Protein AF-A0A317YLJ2-F1 (afdb_monomer_lite)

Organism: Staphylococcus pseudintermedius (NCBI:txid283734)

pLDDT: mean 91.45, std 5.18, range [62.72, 97.12]

Sequence (93 aa):
VILGDHHQYIGNSKYLFTYFVKHNPMTACYFVTDDRRGPHFISPRSEKADELINSARVVLVENDIPETLQPNGTLIQLHQGTPIMQLFLDSKE

Structure (mmCIF, N/CA/C/O backbone):
data_AF-A0A317YLJ2-F1
#
_entry.id   AF-A0A317YLJ2-F1
#
loop_
_atom_site.group_PDB
_atom_site.id
_atom_site.type_symbol
_atom_site.label_atom_id
_atom_site.label_alt_id
_atom_site.label_comp_id
_atom_site.label_asym_id
_atom_site.label_entity_id
_atom_site.label_seq_id
_atom_site.pdbx_PDB_ins_code
_atom_site.Cartn_x
_atom_site.Cartn_y
_atom_site.Cartn_z
_atom_site.occupancy
_atom_site.B_iso_or_equiv
_atom_site.auth_seq_id
_atom_site.auth_comp_id
_atom_site.auth_asym_id
_atom_site.auth_atom_id
_atom_site.pdbx_PDB_model_num
ATOM 1 N N . VAL A 1 1 ? -4.532 -0.849 3.225 1.00 95.00 1 VAL A N 1
ATOM 2 C CA . VAL A 1 1 ? -3.438 0.074 3.602 1.00 95.00 1 VAL A CA 1
ATOM 3 C C . VAL A 1 1 ? -2.707 0.477 2.339 1.00 95.00 1 VAL A C 1
ATOM 5 O O . VAL A 1 1 ? -2.619 -0.341 1.433 1.00 95.00 1 VAL A O 1
ATOM 8 N N . ILE A 1 2 ? -2.270 1.728 2.240 1.00 96.00 2 ILE A N 1
ATOM 9 C CA . ILE A 1 2 ? -1.574 2.259 1.067 1.00 96.00 2 ILE A CA 1
ATOM 10 C C . ILE A 1 2 ? -0.177 2.707 1.492 1.00 96.00 2 ILE A C 1
ATOM 12 O O . ILE A 1 2 ? -0.047 3.504 2.423 1.00 96.00 2 ILE A O 1
ATOM 16 N N . LEU A 1 3 ? 0.837 2.179 0.812 1.00 94.38 3 LEU A N 1
ATOM 17 C CA . LEU A 1 3 ? 2.241 2.543 0.947 1.00 94.38 3 LEU A CA 1
ATOM 18 C C . LEU A 1 3 ? 2.623 3.372 -0.282 1.00 94.38 3 LEU A C 1
ATOM 20 O O . LEU A 1 3 ? 2.671 2.857 -1.401 1.00 94.38 3 LEU A O 1
ATOM 24 N N . GLY A 1 4 ? 2.813 4.673 -0.069 1.00 91.19 4 GLY A N 1
ATOM 25 C CA . GLY A 1 4 ? 3.220 5.594 -1.127 1.00 91.19 4 GLY A CA 1
ATOM 26 C C . GLY A 1 4 ? 4.668 5.390 -1.561 1.00 91.19 4 GLY A C 1
ATOM 27 O O . GLY A 1 4 ? 5.419 4.628 -0.944 1.00 91.19 4 GLY A O 1
ATOM 28 N N . ASP A 1 5 ? 5.066 6.104 -2.611 1.00 90.81 5 ASP A N 1
ATOM 29 C CA . ASP A 1 5 ? 6.435 6.056 -3.110 1.00 90.81 5 ASP A CA 1
ATOM 30 C C . ASP A 1 5 ? 7.436 6.476 -2.019 1.00 90.81 5 ASP A C 1
ATOM 32 O O . ASP A 1 5 ? 7.381 7.611 -1.561 1.00 90.81 5 ASP A O 1
ATOM 36 N N . HIS A 1 6 ? 8.294 5.571 -1.533 1.00 90.94 6 HIS A N 1
ATOM 37 C CA . HIS A 1 6 ? 9.183 5.817 -0.388 1.00 90.94 6 HIS A CA 1
ATOM 38 C C . HIS A 1 6 ? 8.468 6.456 0.827 1.00 90.94 6 HIS A C 1
ATOM 40 O O . HIS A 1 6 ? 9.040 7.288 1.531 1.00 90.94 6 HIS A O 1
ATOM 46 N N . HIS A 1 7 ? 7.208 6.070 1.079 1.00 92.69 7 HIS A N 1
ATOM 47 C CA . HIS A 1 7 ? 6.317 6.657 2.095 1.00 92.69 7 HIS A CA 1
ATOM 48 C C . HIS A 1 7 ? 5.973 8.143 1.904 1.00 92.69 7 HIS A C 1
ATOM 50 O O . HIS A 1 7 ? 5.517 8.795 2.844 1.00 92.69 7 HIS A O 1
ATOM 56 N N . GLN A 1 8 ? 6.164 8.682 0.704 1.00 94.81 8 GLN A N 1
ATOM 57 C CA . GLN A 1 8 ? 5.780 10.043 0.356 1.00 94.81 8 GLN A CA 1
ATOM 58 C C . GLN A 1 8 ? 4.308 10.115 -0.060 1.00 94.81 8 GLN A C 1
ATOM 60 O O . GLN A 1 8 ? 3.747 9.198 -0.667 1.00 94.81 8 GLN A O 1
ATOM 65 N N . TYR A 1 9 ? 3.672 11.254 0.211 1.00 96.12 9 TYR A N 1
ATOM 66 C CA . TYR A 1 9 ? 2.293 11.529 -0.192 1.00 96.12 9 TYR A CA 1
ATOM 67 C C . TYR A 1 9 ? 2.227 12.169 -1.590 1.00 96.12 9 TYR A C 1
ATOM 69 O O . TYR A 1 9 ? 1.800 13.320 -1.761 1.00 96.12 9 TYR A O 1
ATOM 77 N N . ILE A 1 10 ? 2.658 11.415 -2.604 1.00 94.81 10 ILE A N 1
ATOM 78 C CA . ILE A 1 10 ? 2.715 11.813 -4.022 1.00 94.81 10 ILE A CA 1
ATOM 79 C C . ILE A 1 10 ? 2.276 10.658 -4.944 1.00 94.81 10 ILE A C 1
ATOM 81 O O . ILE A 1 10 ? 1.757 9.651 -4.471 1.00 94.81 10 ILE A O 1
ATOM 85 N N . GLY A 1 11 ? 2.433 10.827 -6.260 1.00 90.88 11 GLY A N 1
ATOM 86 C CA . GLY A 1 11 ? 2.306 9.723 -7.215 1.00 90.88 11 GLY A CA 1
ATOM 87 C C . GLY A 1 11 ? 0.896 9.146 -7.364 1.00 90.88 11 GLY A C 1
ATOM 88 O O . GLY A 1 11 ? -0.113 9.804 -7.081 1.00 90.88 11 GLY A O 1
ATOM 89 N N . ASN A 1 12 ? 0.840 7.907 -7.850 1.00 93.56 12 ASN A N 1
ATOM 90 C CA . ASN A 1 12 ? -0.399 7.202 -8.179 1.00 93.56 12 ASN A CA 1
ATOM 91 C C . ASN A 1 12 ? -1.223 6.894 -6.921 1.00 93.56 12 ASN A C 1
ATOM 93 O O . ASN A 1 12 ? -2.443 7.093 -6.889 1.00 93.56 12 ASN A O 1
ATOM 97 N N . SER A 1 13 ? -0.544 6.470 -5.856 1.00 95.00 13 SER A N 1
ATOM 98 C CA . SER A 1 13 ? -1.118 6.123 -4.558 1.00 95.00 13 SER A CA 1
ATOM 99 C C . SER A 1 13 ? -1.876 7.292 -3.940 1.00 95.00 13 SER A C 1
ATOM 101 O O . SER A 1 13 ? -2.988 7.098 -3.447 1.00 95.00 13 SER A O 1
ATOM 103 N N . LYS A 1 14 ? -1.346 8.522 -4.016 1.00 95.94 14 LYS A N 1
ATOM 104 C CA . LYS A 1 14 ? -2.035 9.731 -3.542 1.00 95.94 14 LYS A CA 1
ATOM 105 C C . LYS A 1 14 ? -3.375 9.932 -4.240 1.00 95.94 14 LYS A C 1
ATOM 107 O O . LYS A 1 14 ? -4.375 10.223 -3.573 1.00 95.94 14 LYS A O 1
ATOM 112 N N . TYR A 1 15 ? -3.399 9.846 -5.570 1.00 95.75 15 TYR A N 1
ATOM 113 C CA . TYR A 1 15 ? -4.622 10.075 -6.340 1.00 95.75 15 TYR A CA 1
ATOM 114 C C . TYR A 1 15 ? -5.657 8.994 -6.047 1.00 95.75 15 TYR A C 1
ATOM 116 O O . TYR A 1 15 ? -6.812 9.320 -5.757 1.00 95.75 15 TYR A O 1
ATOM 124 N N . LEU A 1 16 ? -5.229 7.729 -6.030 1.00 95.19 16 LEU A N 1
ATOM 125 C CA . LEU A 1 16 ? -6.090 6.600 -5.702 1.00 95.19 16 LEU A CA 1
ATOM 126 C C . LEU A 1 16 ? -6.659 6.721 -4.287 1.00 95.19 16 LEU A C 1
ATOM 128 O O . LEU A 1 1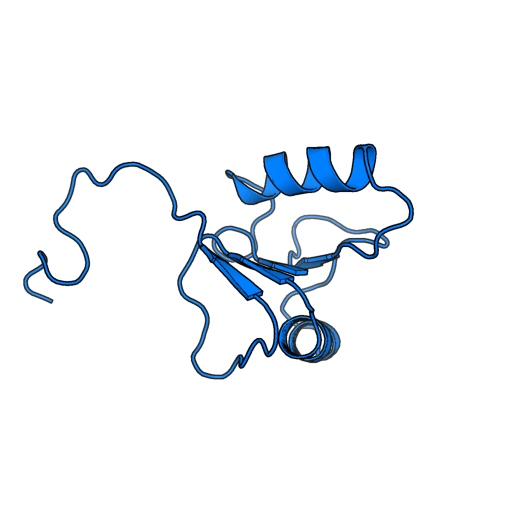6 ? -7.868 6.599 -4.105 1.00 95.19 16 LEU A O 1
ATOM 132 N N . PHE A 1 17 ? -5.815 7.027 -3.299 1.00 96.50 17 PHE A N 1
ATOM 133 C CA . PHE A 1 17 ? -6.235 7.253 -1.921 1.00 96.50 17 PHE A CA 1
ATOM 134 C C . PHE A 1 17 ? -7.282 8.359 -1.849 1.00 96.50 17 PHE A C 1
ATOM 136 O O . PHE A 1 17 ? -8.391 8.123 -1.380 1.00 96.50 17 PHE A O 1
ATOM 143 N N . THR A 1 18 ? -6.962 9.543 -2.377 1.00 95.50 18 THR A N 1
ATOM 144 C CA . THR A 1 18 ? -7.842 10.720 -2.320 1.00 95.50 18 THR A CA 1
ATOM 145 C C . THR A 1 18 ? -9.210 10.422 -2.933 1.00 95.50 18 THR A C 1
ATOM 147 O O . THR A 1 18 ? -10.241 10.783 -2.362 1.00 95.50 18 THR A O 1
ATOM 150 N N . TYR A 1 19 ? -9.234 9.736 -4.078 1.00 96.19 19 TYR A N 1
ATOM 151 C CA . TYR A 1 19 ? -10.474 9.290 -4.700 1.00 96.19 19 TYR A CA 1
ATOM 152 C C . TYR A 1 19 ? -11.220 8.287 -3.811 1.00 96.19 19 TYR A C 1
ATOM 154 O O . TYR A 1 19 ? -12.420 8.445 -3.578 1.00 96.19 19 TYR A O 1
ATOM 162 N N . PHE A 1 20 ? -10.519 7.284 -3.284 1.00 95.06 20 PHE A N 1
ATOM 163 C CA . PHE A 1 20 ? -11.115 6.197 -2.522 1.00 95.06 20 PHE A CA 1
ATOM 164 C C . PHE A 1 20 ? -11.766 6.677 -1.224 1.00 95.06 20 PHE A C 1
ATOM 166 O O . PHE A 1 20 ? -12.935 6.364 -0.997 1.00 95.06 20 PHE A O 1
ATOM 173 N N . VAL A 1 21 ? -11.064 7.472 -0.403 1.00 94.38 21 VAL A N 1
ATOM 174 C CA . VAL A 1 21 ? -11.610 7.933 0.889 1.00 94.38 21 VAL A CA 1
ATOM 175 C C . VAL A 1 21 ? -12.813 8.854 0.689 1.00 94.38 21 VAL A C 1
ATOM 177 O O . VAL A 1 21 ? -13.750 8.829 1.481 1.00 94.38 21 VAL A O 1
ATOM 180 N N . LYS A 1 22 ? -12.820 9.634 -0.401 1.00 94.69 22 LYS A N 1
ATOM 181 C CA . LYS A 1 22 ? -13.935 10.524 -0.744 1.00 94.69 22 LYS A CA 1
ATOM 182 C C . LYS A 1 22 ? -15.213 9.758 -1.094 1.00 94.69 22 LYS A C 1
ATOM 184 O O . LYS A 1 22 ? -16.296 10.207 -0.734 1.00 94.69 22 LYS A O 1
ATOM 189 N N . HIS A 1 23 ? -15.099 8.637 -1.804 1.00 96.25 23 HIS A N 1
ATOM 190 C CA . HIS A 1 23 ? -16.261 7.884 -2.295 1.00 96.25 23 HIS A CA 1
ATOM 191 C C . HIS A 1 23 ? -16.647 6.700 -1.399 1.00 96.25 23 HIS A C 1
ATOM 193 O O . HIS A 1 23 ? -17.749 6.179 -1.531 1.00 96.25 23 HIS A O 1
ATOM 199 N N . ASN A 1 24 ? -15.779 6.297 -0.467 1.00 93.62 24 ASN A N 1
ATOM 200 C CA . ASN A 1 24 ? -16.003 5.163 0.432 1.00 93.62 24 ASN A CA 1
ATOM 201 C C . ASN A 1 24 ? -15.762 5.555 1.904 1.00 93.62 24 ASN A C 1
ATOM 203 O O . ASN A 1 24 ? -14.926 4.937 2.566 1.00 93.62 24 ASN A O 1
ATOM 207 N N . PRO A 1 25 ? -16.486 6.551 2.453 1.00 89.50 25 PRO A N 1
ATOM 208 C CA . PRO A 1 25 ? -16.188 7.126 3.772 1.00 89.50 25 PRO A CA 1
ATOM 209 C C . PRO A 1 25 ? -16.320 6.129 4.933 1.00 89.50 25 PRO A C 1
ATOM 211 O O . PRO A 1 25 ? -15.696 6.308 5.974 1.00 89.50 25 PRO A O 1
ATOM 214 N N . MET A 1 26 ? -17.110 5.065 4.758 1.00 92.75 26 MET A N 1
ATOM 215 C CA . MET A 1 26 ? -17.304 4.019 5.771 1.00 92.75 26 MET A CA 1
ATOM 216 C C . MET A 1 26 ? -16.215 2.938 5.746 1.00 92.75 26 MET A C 1
ATOM 218 O O . MET A 1 26 ? -16.179 2.085 6.629 1.00 92.75 26 MET A O 1
ATOM 222 N N . THR A 1 27 ? -15.340 2.936 4.735 1.00 93.19 27 THR A N 1
ATOM 223 C CA . THR A 1 27 ? -14.280 1.931 4.615 1.00 93.19 27 THR A CA 1
ATOM 224 C C . THR A 1 27 ? -13.016 2.424 5.302 1.00 93.19 27 THR A C 1
ATOM 226 O O . THR A 1 27 ? -12.483 3.479 4.959 1.00 93.19 27 THR A O 1
ATOM 229 N N . ALA A 1 28 ? -12.496 1.633 6.242 1.00 93.38 28 ALA A N 1
ATOM 230 C CA . ALA A 1 28 ? -11.219 1.921 6.881 1.00 93.38 28 ALA A CA 1
ATOM 231 C C . ALA A 1 28 ? -10.089 1.892 5.838 1.00 93.38 28 ALA A C 1
ATOM 233 O O . ALA A 1 28 ? -9.725 0.842 5.306 1.00 93.38 28 ALA A O 1
ATOM 234 N N . CYS A 1 29 ? -9.544 3.068 5.540 1.00 95.25 29 CYS A N 1
ATOM 235 C CA . CYS A 1 29 ? -8.435 3.255 4.618 1.00 95.25 29 CYS A CA 1
ATOM 236 C C . CYS A 1 29 ? -7.350 4.078 5.310 1.00 95.25 29 CYS A C 1
ATOM 238 O O . CYS A 1 29 ? -7.645 5.125 5.892 1.00 95.25 29 CYS A O 1
ATOM 240 N N . TYR A 1 30 ? -6.112 3.596 5.235 1.00 96.44 30 TYR A N 1
ATOM 241 C CA . TYR A 1 30 ? -4.950 4.226 5.850 1.00 96.44 30 TYR A CA 1
ATOM 242 C C . TYR A 1 30 ? -3.835 4.381 4.824 1.00 96.44 30 TYR A C 1
ATOM 244 O O . TYR A 1 30 ? -3.590 3.454 4.046 1.00 96.44 30 TYR A O 1
ATOM 252 N N . PHE A 1 31 ? -3.167 5.529 4.861 1.00 97.12 31 PHE A N 1
ATOM 253 C CA . PHE A 1 31 ? -1.987 5.855 4.074 1.00 97.12 31 PHE A CA 1
ATOM 254 C C . PHE A 1 31 ? -0.786 5.981 5.012 1.00 97.12 31 PHE A C 1
ATOM 256 O O . PHE A 1 31 ? -0.832 6.746 5.979 1.00 97.12 31 PHE A O 1
ATOM 263 N N . VAL A 1 32 ? 0.280 5.233 4.736 1.00 95.38 32 VAL A N 1
ATOM 264 C CA . VAL A 1 32 ? 1.496 5.236 5.557 1.00 95.38 32 VAL A CA 1
ATOM 265 C C . VAL A 1 32 ? 2.457 6.300 5.024 1.00 95.38 32 VAL A C 1
ATOM 267 O O . VAL A 1 32 ? 2.985 6.166 3.924 1.00 95.38 32 VAL A O 1
ATOM 270 N N . THR A 1 33 ? 2.611 7.396 5.768 1.00 95.75 33 THR A N 1
ATOM 271 C CA . THR A 1 33 ? 3.381 8.588 5.378 1.00 95.75 33 THR A CA 1
ATOM 272 C C . THR A 1 33 ? 3.619 9.500 6.580 1.00 95.75 33 THR A C 1
ATOM 274 O O . THR A 1 33 ? 2.757 9.620 7.450 1.00 95.75 33 THR A O 1
ATOM 277 N N . ASP A 1 34 ? 4.744 10.220 6.582 1.00 95.81 34 ASP A N 1
ATOM 278 C CA . ASP A 1 34 ? 5.000 11.316 7.535 1.00 95.81 34 ASP A CA 1
ATOM 279 C C . ASP A 1 34 ? 4.649 12.709 6.962 1.00 95.81 34 ASP A C 1
ATOM 281 O O . ASP A 1 34 ? 4.463 13.661 7.721 1.00 95.81 34 ASP A O 1
ATOM 285 N N . ASP A 1 35 ? 4.472 12.832 5.639 1.00 96.44 35 ASP A N 1
ATOM 286 C CA . ASP A 1 35 ? 4.132 14.093 4.949 1.00 96.44 35 ASP A CA 1
ATOM 287 C C . ASP A 1 35 ? 2.771 14.699 5.332 1.00 96.44 35 ASP A C 1
ATOM 289 O O . ASP A 1 35 ? 2.504 15.883 5.098 1.00 96.44 35 ASP A O 1
ATOM 293 N N . ARG A 1 36 ? 1.857 13.885 5.869 1.00 94.50 36 ARG A N 1
ATOM 294 C CA . ARG A 1 36 ? 0.491 14.285 6.222 1.00 94.50 36 ARG A CA 1
ATOM 295 C C . ARG A 1 36 ? 0.123 13.741 7.592 1.00 94.50 36 ARG A C 1
ATOM 297 O O . ARG A 1 36 ? 0.592 12.695 8.018 1.00 94.50 36 ARG A O 1
ATOM 304 N N . ARG A 1 37 ? -0.763 14.463 8.278 1.00 93.12 37 ARG A N 1
ATOM 305 C CA . ARG A 1 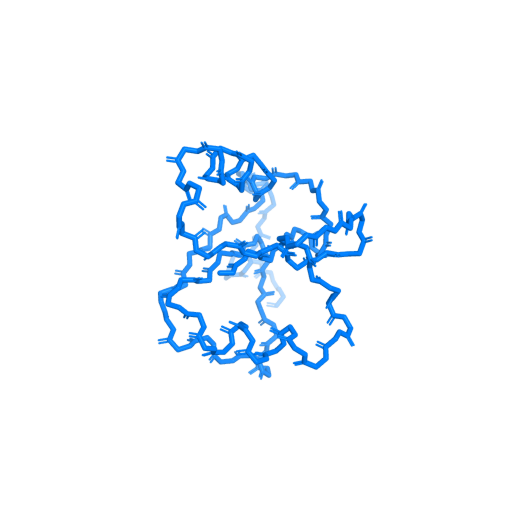37 ? -1.316 14.076 9.579 1.00 93.12 37 ARG A CA 1
ATOM 306 C C . ARG A 1 37 ? -2.832 14.028 9.498 1.00 93.12 37 ARG A C 1
ATOM 308 O O . ARG A 1 37 ? -3.438 14.807 8.764 1.00 93.12 37 ARG A O 1
ATOM 315 N N . GLY A 1 38 ? -3.440 13.129 10.262 1.00 91.56 38 GLY A N 1
ATOM 316 C CA . GLY A 1 38 ? -4.889 12.964 10.323 1.00 91.56 38 GLY A CA 1
ATOM 317 C C . GLY A 1 38 ? -5.293 11.519 10.613 1.00 91.56 38 GLY A C 1
ATOM 318 O O . GLY A 1 38 ? -4.430 10.653 10.709 1.00 91.56 38 GLY A O 1
ATOM 319 N N . PRO A 1 39 ? -6.600 11.237 10.725 1.00 91.06 39 PRO A N 1
ATOM 320 C CA . PRO A 1 39 ? -7.098 9.923 11.143 1.00 91.06 39 PRO A CA 1
ATOM 321 C C . PRO A 1 39 ? -6.799 8.796 10.142 1.00 91.06 39 PRO A C 1
ATOM 323 O O . PRO A 1 39 ? -6.753 7.630 10.526 1.00 91.06 39 PRO A O 1
ATOM 326 N N . HIS A 1 40 ? -6.580 9.141 8.872 1.00 94.69 40 HIS A N 1
ATOM 327 C CA . HIS A 1 40 ? -6.224 8.194 7.815 1.00 94.69 40 HIS A CA 1
ATOM 328 C C . HIS A 1 40 ? -4.713 8.090 7.570 1.00 94.69 40 HIS A C 1
ATOM 330 O O . HIS A 1 40 ? -4.302 7.300 6.727 1.00 94.69 40 HIS A O 1
ATOM 336 N N . PHE A 1 41 ? -3.887 8.882 8.257 1.00 96.38 41 PHE A N 1
ATOM 337 C CA . PHE A 1 41 ? -2.445 8.934 8.021 1.00 96.38 41 PHE A CA 1
ATOM 338 C C . PHE A 1 41 ? -1.692 8.308 9.184 1.00 96.38 41 PHE A C 1
ATOM 340 O O . PHE A 1 41 ? -1.970 8.609 10.345 1.00 96.38 41 PHE A O 1
ATOM 347 N N . ILE A 1 42 ? -0.750 7.428 8.864 1.00 96.00 42 ILE A N 1
ATOM 348 C CA . ILE A 1 42 ? 0.005 6.657 9.849 1.00 96.00 42 ILE A CA 1
ATOM 349 C C . ILE A 1 42 ? 1.486 6.825 9.565 1.00 96.00 42 ILE A C 1
ATOM 351 O O . ILE A 1 42 ? 1.917 6.684 8.426 1.00 96.00 42 ILE A O 1
ATOM 355 N N . SER A 1 43 ? 2.260 7.123 10.606 1.00 94.25 43 SER A N 1
ATOM 356 C CA . SER A 1 43 ? 3.707 7.243 10.463 1.00 94.25 43 SER A CA 1
ATOM 357 C C . SER A 1 43 ? 4.316 5.885 10.098 1.00 94.25 43 SER A C 1
ATOM 359 O O . SER A 1 43 ? 4.005 4.909 10.784 1.00 94.25 43 SER A O 1
ATOM 361 N N . PRO A 1 44 ? 5.229 5.813 9.112 1.00 91.62 44 PRO A N 1
ATOM 362 C CA . PRO A 1 44 ? 5.967 4.589 8.793 1.00 91.62 44 PRO A CA 1
ATOM 363 C C . PRO A 1 44 ? 6.796 4.057 9.966 1.00 91.62 44 PRO A C 1
ATOM 365 O O . P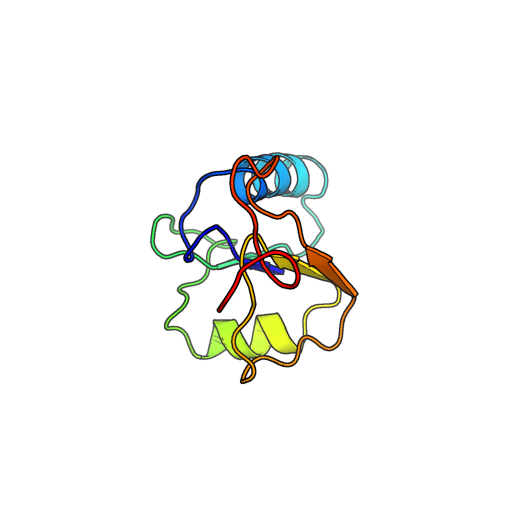RO A 1 44 ? 7.138 2.886 10.002 1.00 91.62 44 PRO A O 1
ATOM 368 N N . ARG A 1 45 ? 7.135 4.923 10.930 1.00 90.50 45 ARG A N 1
ATOM 369 C CA . ARG A 1 45 ? 7.948 4.582 12.108 1.00 90.50 45 ARG A CA 1
ATOM 370 C C . ARG A 1 45 ? 7.125 4.081 13.294 1.00 90.50 45 ARG A C 1
ATOM 372 O O . ARG A 1 45 ? 7.675 3.842 14.363 1.00 90.50 45 ARG A O 1
ATOM 379 N N . SER A 1 46 ? 5.805 4.006 13.151 1.00 89.62 46 SER A N 1
ATOM 380 C CA . SER A 1 46 ? 4.929 3.519 14.210 1.00 89.62 46 SER A CA 1
ATOM 381 C C . SER A 1 46 ? 4.840 1.998 14.155 1.00 89.62 46 SER A C 1
ATOM 383 O O . SER A 1 46 ? 4.563 1.458 13.093 1.00 89.62 46 SER A O 1
ATOM 385 N N . GLU A 1 47 ? 4.937 1.320 15.302 1.00 86.69 47 GLU A N 1
ATOM 386 C CA . GLU A 1 47 ? 4.661 -0.128 15.410 1.00 86.69 47 GLU A CA 1
ATOM 387 C C . GLU A 1 47 ? 3.270 -0.494 14.856 1.00 86.69 47 GLU A C 1
ATOM 389 O O . GLU A 1 47 ? 3.065 -1.545 14.254 1.00 86.69 47 GLU A O 1
ATOM 394 N N . LYS A 1 48 ? 2.316 0.440 14.954 1.00 89.38 48 LYS A N 1
ATOM 395 C CA . LYS A 1 48 ? 0.967 0.301 14.399 1.00 89.38 48 LYS A CA 1
ATOM 396 C C . LYS A 1 48 ? 0.949 0.195 12.868 1.00 89.38 48 LYS A C 1
ATOM 398 O O . LYS A 1 48 ? -0.022 -0.316 12.311 1.00 89.38 48 LYS A O 1
ATOM 403 N N . ALA A 1 49 ? 1.961 0.721 12.175 1.00 91.56 49 ALA A N 1
ATOM 404 C CA . ALA A 1 49 ? 2.048 0.625 10.722 1.00 91.56 49 ALA A CA 1
ATOM 405 C C . ALA A 1 49 ? 2.206 -0.838 10.299 1.00 91.56 49 ALA A C 1
ATOM 407 O O . ALA A 1 49 ? 1.397 -1.318 9.508 1.00 91.56 49 ALA A O 1
ATOM 408 N N . ASP A 1 50 ? 3.158 -1.554 10.896 1.00 91.00 50 ASP A N 1
ATOM 409 C CA . ASP A 1 50 ? 3.434 -2.960 10.593 1.00 91.00 50 ASP A CA 1
ATOM 410 C C . ASP A 1 50 ? 2.223 -3.845 10.901 1.00 91.00 50 ASP A C 1
ATOM 412 O O . ASP A 1 50 ? 1.802 -4.649 10.067 1.00 91.00 50 ASP A O 1
ATOM 416 N N . GLU A 1 51 ? 1.590 -3.643 12.061 1.00 91.12 51 GLU A N 1
ATOM 417 C CA . GLU A 1 51 ? 0.359 -4.351 12.432 1.00 91.12 51 GLU A CA 1
ATOM 418 C C . GLU A 1 51 ? -0.757 -4.143 11.402 1.00 91.12 51 GLU A C 1
ATOM 420 O O . GLU A 1 51 ? -1.441 -5.091 11.001 1.00 91.12 51 GLU A O 1
ATOM 425 N N . LEU A 1 52 ? -0.953 -2.906 10.940 1.00 92.25 52 LEU A N 1
ATOM 426 C CA . LEU A 1 52 ? -1.983 -2.591 9.956 1.00 92.25 52 LEU A CA 1
ATOM 427 C C . LEU A 1 52 ? -1.653 -3.132 8.573 1.00 92.25 52 LEU A C 1
ATOM 429 O O . LEU A 1 52 ? -2.565 -3.576 7.881 1.00 92.25 52 LEU A O 1
ATOM 433 N N . ILE A 1 53 ? -0.388 -3.105 8.161 1.00 92.38 53 ILE A N 1
ATOM 434 C CA . ILE A 1 53 ? 0.045 -3.677 6.884 1.00 92.38 53 ILE A CA 1
ATOM 435 C C . ILE A 1 53 ? -0.208 -5.188 6.888 1.00 92.38 53 ILE A C 1
ATOM 437 O O . ILE A 1 53 ? -0.848 -5.702 5.971 1.00 92.38 53 ILE A O 1
ATOM 441 N N . ASN A 1 54 ? 0.206 -5.882 7.949 1.00 90.81 54 ASN A N 1
ATOM 442 C CA . ASN A 1 54 ? 0.095 -7.338 8.053 1.00 90.81 54 ASN A CA 1
ATOM 443 C C . ASN A 1 54 ? -1.356 -7.828 8.235 1.00 90.81 54 ASN A C 1
ATOM 445 O O . ASN A 1 54 ? -1.699 -8.932 7.807 1.00 90.81 54 ASN A O 1
ATOM 449 N N . SER A 1 55 ? -2.228 -7.016 8.845 1.00 92.75 55 SER A N 1
ATOM 450 C CA . SER A 1 55 ? -3.652 -7.340 9.050 1.00 92.75 55 SER A CA 1
ATOM 451 C C . SER A 1 55 ? -4.584 -6.831 7.942 1.00 92.75 55 SER A C 1
ATOM 453 O O . SER A 1 55 ? -5.769 -7.179 7.913 1.00 92.75 55 SER A O 1
ATOM 455 N N . ALA A 1 56 ? -4.090 -6.005 7.017 1.00 94.12 56 ALA A N 1
ATOM 456 C CA . ALA A 1 56 ? -4.914 -5.427 5.968 1.00 94.12 56 ALA A CA 1
ATOM 457 C C . ALA A 1 56 ? -5.404 -6.476 4.964 1.00 94.12 56 ALA A C 1
ATOM 459 O O . ALA A 1 56 ? -4.644 -7.284 4.440 1.00 94.12 56 ALA A O 1
ATOM 460 N N . ARG A 1 57 ? -6.686 -6.370 4.592 1.00 94.62 57 ARG A N 1
ATOM 461 C CA . ARG A 1 57 ? -7.274 -7.165 3.498 1.00 94.62 57 ARG A CA 1
ATOM 462 C C . ARG A 1 57 ? -6.719 -6.810 2.126 1.00 94.62 57 ARG A C 1
ATOM 464 O O . ARG A 1 57 ? -6.686 -7.664 1.252 1.00 94.62 57 ARG A O 1
ATOM 471 N N . VAL A 1 58 ? -6.358 -5.545 1.931 1.00 94.62 58 VAL A N 1
ATOM 472 C CA . VAL A 1 58 ? -5.762 -5.050 0.691 1.00 94.62 58 VAL A CA 1
ATOM 473 C C . VAL A 1 58 ? -4.608 -4.131 1.051 1.00 94.62 58 VAL A C 1
ATOM 475 O O . VAL A 1 58 ? -4.783 -3.194 1.843 1.00 94.62 58 VAL A O 1
ATOM 478 N N . VAL A 1 59 ? -3.451 -4.386 0.453 1.00 95.38 59 VAL A N 1
ATOM 479 C CA . VAL A 1 59 ? -2.264 -3.539 0.534 1.00 95.38 59 VAL A CA 1
ATOM 480 C C . VAL A 1 59 ? -1.952 -3.024 -0.867 1.00 95.38 59 VAL A C 1
ATOM 482 O O . VAL A 1 59 ? -1.914 -3.789 -1.823 1.00 95.38 59 VAL A O 1
ATOM 485 N N . LEU A 1 60 ? -1.807 -1.710 -0.994 1.00 95.44 60 LEU A N 1
ATOM 486 C CA . LEU A 1 60 ? -1.465 -1.019 -2.236 1.00 95.44 60 LEU A CA 1
ATOM 487 C C . LEU A 1 60 ? -0.065 -0.443 -2.098 1.00 95.44 60 LEU A C 1
ATOM 489 O O . LEU A 1 60 ? 0.212 0.21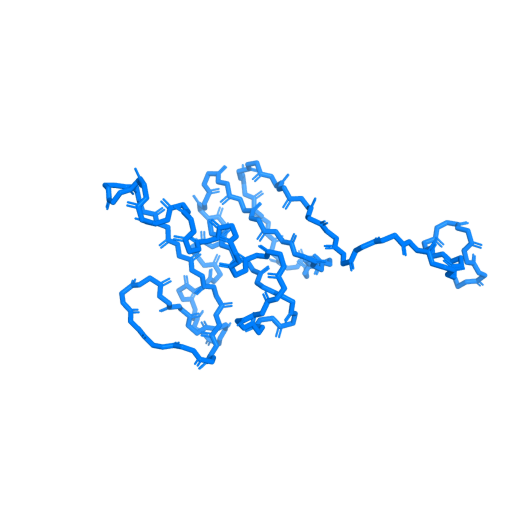1 -1.093 1.00 95.44 60 LEU A O 1
ATOM 493 N N . VAL A 1 61 ? 0.785 -0.673 -3.090 1.00 94.38 61 VAL A N 1
ATOM 494 C CA . VAL A 1 61 ? 2.203 -0.292 -3.060 1.00 94.38 61 VAL A CA 1
ATOM 495 C C . VAL A 1 61 ? 2.618 0.334 -4.384 1.00 94.38 61 VAL A C 1
ATOM 497 O O . VAL A 1 61 ? 2.034 0.016 -5.417 1.00 94.38 61 VAL A O 1
ATOM 500 N N . GLU A 1 62 ? 3.601 1.235 -4.346 1.00 92.12 62 GLU A N 1
ATOM 501 C CA . GLU A 1 62 ? 4.293 1.744 -5.549 1.00 92.12 62 GLU A CA 1
ATOM 502 C C . GLU A 1 62 ? 5.729 1.222 -5.688 1.00 92.12 62 GLU A C 1
ATOM 504 O O . GLU A 1 62 ? 6.282 1.237 -6.784 1.00 92.12 62 GLU A O 1
ATOM 509 N N . ASN A 1 63 ? 6.320 0.760 -4.584 1.00 89.75 63 ASN A N 1
ATOM 510 C CA . ASN A 1 63 ? 7.659 0.178 -4.530 1.00 89.75 6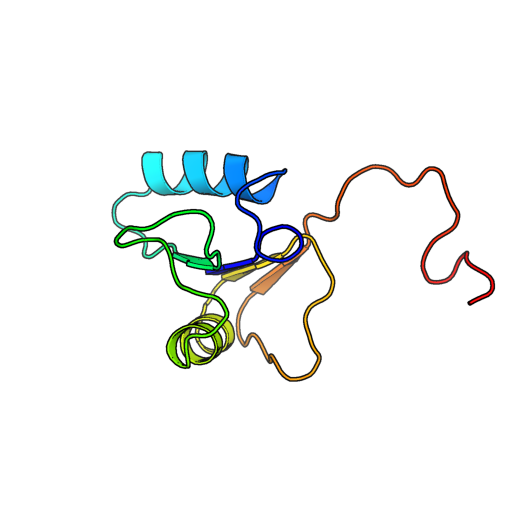3 ASN A CA 1
ATOM 511 C C . ASN A 1 63 ? 7.587 -1.287 -4.119 1.00 89.75 63 ASN A C 1
ATOM 513 O O . ASN A 1 63 ? 6.533 -1.780 -3.700 1.00 89.75 63 ASN A O 1
ATOM 517 N N . ASP A 1 64 ? 8.732 -1.954 -4.186 1.00 86.06 64 ASP A N 1
ATOM 518 C CA . ASP A 1 64 ? 8.922 -3.232 -3.521 1.00 86.06 64 ASP A CA 1
ATOM 519 C C . ASP A 1 64 ? 8.751 -3.079 -2.006 1.00 86.06 64 ASP A C 1
ATOM 521 O O . ASP A 1 64 ? 9.086 -2.056 -1.400 1.00 86.06 64 ASP A O 1
ATOM 525 N N . ILE A 1 65 ? 8.172 -4.106 -1.396 1.00 84.12 65 ILE A N 1
ATOM 526 C CA . ILE A 1 65 ? 7.915 -4.142 0.040 1.00 84.12 65 ILE A CA 1
ATOM 527 C C . ILE A 1 65 ? 9.098 -4.842 0.709 1.00 84.12 65 ILE A C 1
ATOM 529 O O . ILE A 1 65 ? 9.545 -5.868 0.194 1.00 84.12 65 ILE A O 1
ATOM 533 N N . PRO A 1 66 ? 9.580 -4.351 1.864 1.00 80.00 66 PRO A N 1
ATOM 534 C CA . PRO A 1 66 ? 10.526 -5.091 2.688 1.00 80.00 66 PRO A CA 1
ATOM 535 C C . PRO A 1 66 ? 10.061 -6.529 2.944 1.00 80.00 66 PRO A C 1
ATOM 537 O O . PRO A 1 66 ? 8.903 -6.747 3.298 1.00 80.00 66 PRO A O 1
ATOM 540 N N . GLU A 1 67 ? 10.978 -7.497 2.864 1.00 79.75 67 GLU A N 1
ATOM 541 C CA . GLU A 1 67 ? 10.691 -8.918 3.147 1.00 79.75 67 GLU A CA 1
ATOM 542 C C . GLU A 1 67 ? 10.150 -9.160 4.566 1.00 79.75 67 GLU A C 1
ATOM 544 O O . GLU A 1 67 ? 9.503 -10.170 4.843 1.00 79.75 67 GLU A O 1
ATOM 549 N N . THR A 1 68 ? 10.408 -8.224 5.482 1.00 80.38 68 THR A N 1
ATOM 550 C CA . THR A 1 68 ? 9.915 -8.262 6.861 1.00 80.38 68 THR A CA 1
ATOM 551 C C . THR A 1 68 ? 8.405 -8.060 6.966 1.00 80.38 68 THR A C 1
ATOM 553 O O . THR A 1 68 ? 7.820 -8.415 7.988 1.00 80.38 68 THR A O 1
ATOM 556 N N . LEU A 1 69 ? 7.762 -7.496 5.941 1.00 80.25 69 LEU A N 1
ATOM 557 C CA . LEU A 1 69 ? 6.319 -7.294 5.901 1.00 80.25 69 LEU 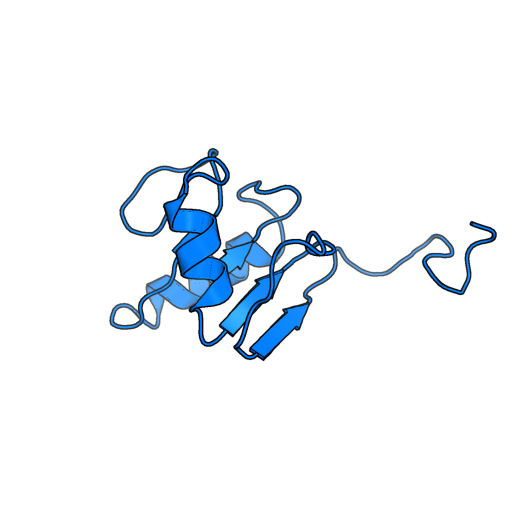A CA 1
ATOM 558 C C . LEU A 1 69 ? 5.662 -8.445 5.144 1.00 80.25 69 LEU A C 1
ATOM 560 O O . LEU A 1 69 ? 5.984 -8.726 3.992 1.00 80.25 69 LEU A O 1
ATOM 564 N N . GLN A 1 70 ? 4.695 -9.087 5.793 1.00 80.69 70 GLN A N 1
ATOM 565 C CA . GLN A 1 70 ? 3.950 -10.216 5.242 1.00 80.69 70 GLN A CA 1
ATOM 566 C C . GLN A 1 70 ? 2.470 -9.839 5.169 1.00 80.69 70 GLN A C 1
ATOM 568 O O . GLN A 1 70 ? 1.677 -10.223 6.034 1.00 80.69 70 GLN A O 1
ATOM 573 N N . PRO A 1 71 ? 2.077 -9.034 4.165 1.00 83.69 71 PRO A N 1
ATOM 574 C CA . PRO A 1 71 ? 0.681 -8.683 3.983 1.00 83.69 71 PRO A CA 1
ATOM 575 C C . PRO A 1 71 ? -0.131 -9.953 3.708 1.00 83.69 71 PRO A C 1
ATOM 577 O O . PRO A 1 71 ? 0.047 -10.609 2.687 1.00 83.69 71 PRO A O 1
ATOM 580 N N . ASN A 1 72 ? -1.048 -10.293 4.616 1.00 83.25 72 ASN A N 1
ATOM 581 C CA . ASN A 1 72 ? -1.889 -11.492 4.492 1.00 83.25 72 ASN A CA 1
ATOM 582 C C . ASN A 1 72 ? -3.033 -11.335 3.474 1.00 83.25 72 ASN A C 1
ATOM 584 O O . ASN A 1 72 ? -3.712 -12.304 3.133 1.00 83.25 72 ASN A O 1
ATOM 588 N N . GLY A 1 73 ? -3.306 -10.102 3.047 1.00 87.50 73 GLY A N 1
ATOM 589 C CA . GLY A 1 73 ? -4.372 -9.768 2.111 1.00 87.50 73 GLY A CA 1
ATOM 590 C C . GLY A 1 73 ? -3.942 -9.762 0.644 1.00 87.50 73 GLY A C 1
ATOM 591 O O . GLY A 1 73 ? -2.878 -10.234 0.260 1.00 87.50 73 GLY A O 1
ATOM 592 N N . THR A 1 74 ? -4.786 -9.173 -0.200 1.00 94.38 74 THR A N 1
ATOM 593 C CA . THR A 1 74 ? -4.462 -8.923 -1.606 1.00 94.38 74 THR A CA 1
ATOM 594 C C . THR A 1 74 ? -3.438 -7.801 -1.721 1.00 94.38 74 THR A C 1
ATOM 596 O O . THR A 1 74 ? -3.682 -6.688 -1.251 1.00 94.38 74 THR A O 1
ATOM 599 N N . LEU A 1 75 ? -2.325 -8.071 -2.401 1.00 93.56 75 LEU A N 1
ATOM 600 C CA . LEU A 1 75 ? -1.346 -7.054 -2.757 1.00 93.56 75 LEU A CA 1
ATOM 601 C C . LEU A 1 75 ? -1.621 -6.501 -4.160 1.00 93.56 75 LEU A C 1
ATOM 603 O O . LEU A 1 75 ? -1.762 -7.264 -5.113 1.00 93.56 75 LEU A O 1
ATOM 607 N N . ILE A 1 76 ? -1.681 -5.177 -4.287 1.00 94.44 76 ILE A N 1
ATOM 608 C CA . ILE A 1 76 ? -1.825 -4.471 -5.563 1.00 94.44 76 ILE A CA 1
ATOM 609 C C . ILE A 1 76 ? -0.598 -3.577 -5.757 1.00 94.44 76 ILE A C 1
ATOM 611 O O . ILE A 1 76 ? -0.416 -2.602 -5.027 1.00 94.44 76 ILE A O 1
ATOM 615 N N . GLN A 1 77 ? 0.219 -3.906 -6.756 1.00 93.19 77 GLN A N 1
ATOM 616 C CA . GLN A 1 77 ? 1.394 -3.132 -7.148 1.00 93.19 77 GLN A CA 1
ATOM 617 C C . GLN A 1 77 ? 1.018 -2.138 -8.249 1.00 93.19 77 GLN A C 1
ATOM 619 O O . GLN A 1 77 ? 0.502 -2.525 -9.297 1.00 93.19 77 GLN A O 1
ATOM 624 N N . LEU A 1 78 ? 1.251 -0.853 -7.992 1.00 93.56 78 LEU A N 1
ATOM 625 C CA . LEU A 1 78 ? 0.973 0.231 -8.931 1.00 93.56 78 LEU A CA 1
ATOM 626 C C . LEU A 1 78 ? 2.170 0.525 -9.843 1.00 93.56 78 LEU A C 1
ATOM 628 O O . LEU A 1 78 ? 1.959 1.024 -10.948 1.00 93.56 78 LEU A O 1
ATOM 632 N N . HIS A 1 79 ? 3.394 0.212 -9.395 1.00 90.25 79 HIS A N 1
ATOM 633 C CA . HIS A 1 79 ? 4.644 0.672 -10.007 1.00 90.25 79 HIS A CA 1
ATOM 634 C C . HIS A 1 79 ? 4.676 2.204 -10.232 1.00 90.25 79 HIS A C 1
ATOM 636 O O . HIS A 1 79 ? 3.752 2.948 -9.890 1.00 90.25 79 HIS A O 1
ATOM 642 N N . GLN A 1 80 ? 5.775 2.694 -10.810 1.00 87.12 80 GLN A N 1
ATOM 643 C CA . GLN A 1 80 ? 6.046 4.130 -10.978 1.00 87.12 80 GLN A CA 1
ATOM 644 C C . GLN A 1 80 ? 5.970 4.610 -12.437 1.00 87.12 80 GLN A C 1
ATOM 646 O O . GLN A 1 80 ? 6.314 5.752 -12.735 1.00 87.12 80 GLN A O 1
ATOM 651 N N . GLY A 1 81 ? 5.489 3.771 -13.361 1.00 88.00 81 GLY A N 1
ATOM 652 C CA . GLY A 1 81 ? 5.247 4.156 -14.753 1.00 88.00 81 GLY A CA 1
ATOM 653 C C . GLY A 1 81 ? 5.874 3.223 -15.783 1.00 88.00 81 GLY A C 1
ATOM 654 O O . GLY A 1 81 ? 6.254 2.093 -15.488 1.00 88.00 81 GLY A O 1
ATOM 655 N N . THR A 1 82 ? 5.931 3.697 -17.029 1.00 92.56 82 THR A N 1
ATOM 656 C CA . THR A 1 82 ? 6.485 2.932 -18.155 1.00 92.56 82 THR A CA 1
ATOM 657 C C . THR A 1 82 ? 8.016 2.963 -18.108 1.00 92.56 82 THR A C 1
ATOM 659 O O . THR A 1 82 ? 8.586 4.057 -18.128 1.00 92.56 82 THR A O 1
ATOM 662 N N . PRO A 1 83 ? 8.697 1.805 -18.063 1.00 91.12 83 PRO A N 1
ATOM 663 C CA . PRO A 1 83 ? 10.150 1.767 -17.996 1.00 91.12 83 PRO A CA 1
ATOM 664 C C . PRO A 1 83 ? 10.773 2.214 -19.324 1.00 91.12 83 PRO A C 1
ATOM 666 O O . PRO A 1 83 ? 10.378 1.760 -20.396 1.00 91.12 83 PRO A O 1
ATOM 669 N N . ILE A 1 84 ? 11.762 3.106 -19.242 1.00 93.38 84 ILE A N 1
ATOM 670 C CA . ILE A 1 84 ? 12.643 3.467 -20.369 1.00 93.38 84 ILE A CA 1
ATOM 671 C C . ILE A 1 84 ? 13.946 2.655 -20.303 1.00 93.38 84 ILE A C 1
ATOM 673 O O . ILE A 1 84 ? 14.535 2.321 -21.328 1.00 93.38 84 ILE A O 1
ATOM 677 N N . MET A 1 85 ? 14.395 2.338 -19.087 1.00 90.50 85 MET A N 1
ATOM 678 C CA . MET A 1 85 ? 15.574 1.518 -18.820 1.00 90.50 85 MET A CA 1
ATOM 679 C C . MET A 1 85 ? 15.181 0.051 -18.637 1.00 90.50 85 MET A C 1
ATOM 681 O O . MET A 1 85 ? 14.057 -0.249 -18.240 1.00 90.50 85 MET A O 1
ATOM 685 N N . GLN A 1 86 ? 16.126 -0.853 -18.896 1.00 91.38 86 GLN A N 1
ATOM 686 C CA . GLN A 1 86 ? 15.985 -2.266 -18.551 1.00 91.38 86 GLN A CA 1
ATOM 687 C C . GLN A 1 86 ? 15.991 -2.421 -17.026 1.00 91.38 86 GLN A C 1
ATOM 689 O O . GLN A 1 86 ? 16.917 -1.947 -16.369 1.00 91.38 86 GLN A O 1
ATOM 694 N N . LEU A 1 87 ? 14.957 -3.059 -16.478 1.00 88.19 87 LEU A N 1
ATOM 695 C CA . LEU A 1 87 ? 14.762 -3.265 -15.041 1.00 88.19 87 LEU A CA 1
ATOM 696 C C . LEU A 1 87 ? 14.533 -4.751 -14.749 1.00 88.19 87 LEU A C 1
ATOM 698 O O . LEU A 1 87 ? 14.108 -5.505 -15.628 1.00 88.19 87 LEU A O 1
ATOM 702 N N . PHE A 1 88 ? 14.751 -5.148 -13.495 1.00 86.75 88 PHE A N 1
ATOM 703 C CA . PHE A 1 88 ? 14.524 -6.512 -13.012 1.00 86.75 88 PHE A CA 1
ATOM 704 C C . PHE A 1 88 ? 15.300 -7.546 -13.844 1.00 86.75 88 PHE A C 1
ATOM 706 O O . PHE A 1 88 ? 16.511 -7.444 -13.974 1.00 86.75 88 PHE A O 1
ATOM 713 N N . LEU A 1 89 ? 14.609 -8.519 -14.439 1.00 90.81 89 LEU A N 1
ATOM 714 C CA . LEU A 1 89 ? 15.211 -9.613 -15.204 1.00 90.81 89 LEU A CA 1
ATOM 715 C C . LEU A 1 89 ? 15.880 -9.167 -16.514 1.00 90.81 89 LEU A C 1
ATOM 717 O O . LEU A 1 89 ? 16.649 -9.936 -17.086 1.00 90.81 89 LEU A O 1
ATOM 721 N N . ASP A 1 90 ? 15.583 -7.954 -16.989 1.00 89.25 90 ASP A N 1
ATOM 722 C CA . ASP A 1 90 ? 16.201 -7.396 -18.194 1.00 89.25 90 ASP A CA 1
ATOM 723 C C . ASP A 1 90 ? 17.492 -6.623 -17.884 1.00 89.25 90 ASP A C 1
ATOM 725 O O . ASP A 1 90 ? 18.244 -6.294 -18.809 1.00 89.25 90 ASP A O 1
ATOM 729 N N . SER A 1 91 ? 17.747 -6.289 -16.612 1.00 86.69 91 SER A N 1
ATOM 730 C CA . SER A 1 91 ? 18.982 -5.616 -16.209 1.00 86.69 91 SER A CA 1
ATOM 731 C C . SER A 1 91 ? 20.123 -6.632 -16.038 1.00 86.69 91 SER A C 1
ATOM 733 O O . SER A 1 91 ? 19.920 -7.843 -16.005 1.00 86.69 91 SER A O 1
ATOM 735 N N . LYS A 1 92 ? 21.366 -6.138 -15.992 1.00 83.81 92 LYS A N 1
ATOM 736 C CA . LYS A 1 92 ? 22.557 -6.968 -15.725 1.00 83.81 92 LYS A CA 1
ATOM 737 C C . LYS A 1 92 ? 22.893 -7.065 -14.229 1.00 83.81 92 LYS A C 1
ATOM 739 O O . LYS A 1 92 ? 23.995 -7.515 -13.914 1.00 83.81 92 LYS A O 1
ATOM 744 N N . GLU A 1 93 ? 22.023 -6.547 -13.361 1.00 62.72 93 GLU A N 1
ATOM 745 C CA . GLU A 1 93 ? 22.187 -6.623 -11.900 1.00 62.72 93 GLU A CA 1
ATOM 746 C C . GLU A 1 93 ? 21.884 -8.022 -11.359 1.00 62.72 93 GLU A C 1
ATOM 748 O O . GLU A 1 93 ? 21.047 -8.735 -11.959 1.00 62.72 93 GLU A O 1
#

Radius of gyration: 13.94 Å; chains: 1; bounding box: 40×26×36 Å

InterPro domains:
  IPR007554 CDP-glycerol glycerophosphotransferase [PF04464] (6-91)
  IPR043149 CDP-glycerol glycerophosphotransferase, N-terminal domain [G3DSA:3.40.50.11820] (1-93)
  IPR051612 Teichoic Acid Biosynthesis Enzymes [PTHR37316] (3-92)

Secondary structure (DSSP, 8-state):
-EE-GGG-S-HHHHHHHHHHHHH-TTS---EE-SS--STTEE-TTSHHHHHHHHH-SEEEESSPPPTT----SEEEE--SS--SS--GGGS--

Foldseek 3Di:
DEQEDVQDCDAPSVVCQVVCCVVPVVDLAARAHPNDDDPRYHDPPDPVVLVCQQPDQEYEYQDDDPPVRDNPHHYHHPHRDDDPDQDDPRDPD